Protein AF-A0A3D2FBV5-F1 (afdb_monomer_lite)

Foldseek 3Di:
DVVCQQPPDPPGKQKFACDDPVDDDPPPPDDPPDGIDIDDQARDDDDPPPPDRFDWAFPDWDQPPQKIWTFTQRDNRGTDTHIDGNDD

Sequence (88 aa):
NVFVAQFIGSPKMNLMPCVTDAGYTSLPPTKNGAAQLGIRPEHIGITEVGSGHCNGVVQVSEYLGADFFHYVDCGPLGLLTVRTPGAF

Structure (mmCIF, N/CA/C/O backbone):
data_AF-A0A3D2FBV5-F1
#
_entry.id   AF-A0A3D2FBV5-F1
#
loop_
_atom_site.group_PDB
_atom_site.id
_atom_site.type_symbol
_atom_site.label_atom_id
_atom_site.label_alt_id
_atom_site.label_comp_id
_atom_site.label_asym_id
_atom_site.label_entity_id
_atom_site.label_seq_id
_atom_site.pdbx_PDB_ins_code
_atom_site.Cartn_x
_atom_site.Cartn_y
_atom_site.Cartn_z
_atom_site.occupancy
_atom_site.B_iso_or_equiv
_atom_site.auth_seq_id
_atom_site.auth_comp_id
_atom_site.auth_asym_id
_atom_site.auth_atom_id
_atom_site.pdbx_PDB_model_num
ATOM 1 N N . ASN A 1 1 ? 1.157 12.210 14.954 1.00 87.19 1 ASN A N 1
ATOM 2 C CA . ASN A 1 1 ? -0.284 12.251 14.600 1.00 87.19 1 ASN A CA 1
ATOM 3 C C . ASN A 1 1 ? -0.454 11.667 13.190 1.00 87.19 1 ASN A C 1
ATOM 5 O O . ASN A 1 1 ? 0.553 11.429 12.529 1.00 87.19 1 ASN A O 1
ATOM 9 N N . VAL A 1 2 ? -1.688 11.423 12.734 1.00 92.19 2 VAL A N 1
ATOM 10 C CA . VAL A 1 2 ? -1.971 10.831 11.405 1.00 92.19 2 VAL A CA 1
ATOM 11 C C . VAL A 1 2 ? -1.416 11.675 10.252 1.00 92.19 2 VAL A C 1
ATOM 13 O O . VAL A 1 2 ? -0.920 11.126 9.274 1.00 92.19 2 VAL A O 1
ATOM 16 N N . PHE A 1 3 ? -1.436 13.003 10.390 1.00 94.00 3 PHE A N 1
ATOM 17 C CA . PHE A 1 3 ? -0.881 13.917 9.391 1.00 94.00 3 PHE A CA 1
ATOM 18 C C . PHE A 1 3 ? 0.608 13.649 9.131 1.00 94.00 3 PHE A C 1
ATOM 20 O O . PHE A 1 3 ? 0.994 13.367 8.003 1.00 94.00 3 PHE A O 1
ATOM 27 N N . VAL A 1 4 ? 1.436 13.647 10.182 1.00 95.25 4 VAL A N 1
ATOM 28 C CA . VAL A 1 4 ? 2.882 13.397 10.050 1.00 95.25 4 VAL A CA 1
ATOM 29 C C . VAL A 1 4 ? 3.153 12.000 9.483 1.00 95.25 4 VAL A C 1
ATOM 31 O O . VAL A 1 4 ? 4.048 11.843 8.657 1.00 95.25 4 VAL A O 1
ATOM 34 N N . ALA A 1 5 ? 2.355 11.001 9.876 1.00 93.56 5 ALA A N 1
ATOM 35 C CA . ALA A 1 5 ? 2.489 9.630 9.384 1.00 93.56 5 ALA A CA 1
ATOM 36 C C . ALA A 1 5 ? 2.246 9.507 7.868 1.00 93.56 5 ALA A C 1
ATOM 38 O O . ALA A 1 5 ? 2.949 8.753 7.202 1.00 93.56 5 ALA A O 1
ATOM 39 N N . GLN A 1 6 ? 1.288 10.259 7.318 1.00 93.19 6 GLN A N 1
ATOM 40 C CA . GLN A 1 6 ? 1.005 10.263 5.877 1.00 93.19 6 GLN A CA 1
ATOM 41 C C . GLN A 1 6 ? 1.873 11.241 5.076 1.00 93.19 6 GLN A C 1
ATOM 43 O O . GLN A 1 6 ? 1.920 11.130 3.855 1.00 93.19 6 GLN A O 1
ATOM 48 N N . PHE A 1 7 ? 2.541 12.189 5.737 1.00 95.00 7 PHE A N 1
ATOM 49 C CA . PHE A 1 7 ? 3.350 13.208 5.067 1.00 95.00 7 PHE A CA 1
ATOM 50 C C . PHE A 1 7 ? 4.839 12.838 4.970 1.00 95.00 7 PHE A C 1
ATOM 52 O O . PHE A 1 7 ? 5.501 13.222 4.010 1.00 95.00 7 PHE A O 1
ATOM 59 N N . ILE A 1 8 ? 5.387 12.098 5.946 1.00 92.81 8 ILE A N 1
ATOM 60 C CA . ILE A 1 8 ? 6.823 11.773 6.001 1.00 92.81 8 ILE A CA 1
ATOM 61 C C . ILE A 1 8 ? 7.103 10.329 5.562 1.00 92.81 8 ILE A C 1
ATOM 63 O O . ILE A 1 8 ? 6.849 9.362 6.293 1.00 92.81 8 ILE A O 1
ATOM 67 N N . GLY A 1 9 ? 7.742 10.215 4.398 1.00 90.56 9 GLY A N 1
ATOM 68 C CA . GLY A 1 9 ? 8.116 8.961 3.742 1.00 90.56 9 GLY A CA 1
ATOM 69 C C . GLY A 1 9 ? 7.458 8.844 2.369 1.00 90.56 9 GLY A C 1
ATOM 70 O O . GLY A 1 9 ? 6.311 9.251 2.200 1.00 90.56 9 GLY A O 1
ATOM 71 N N . SER A 1 10 ? 8.200 8.316 1.396 1.00 91.25 10 SER A N 1
ATOM 72 C CA . SER A 1 10 ? 7.701 8.041 0.048 1.00 91.25 10 SER A CA 1
ATOM 73 C C . SER A 1 10 ? 7.954 6.566 -0.285 1.00 91.25 10 SER A C 1
ATOM 75 O O . SER A 1 10 ? 9.122 6.158 -0.261 1.00 91.25 10 SER A O 1
ATOM 77 N N . PRO A 1 11 ? 6.906 5.763 -0.559 1.00 93.88 11 PRO A N 1
ATOM 78 C CA . PRO A 1 11 ? 5.486 6.134 -0.556 1.00 93.88 11 PRO A CA 1
ATOM 79 C C . PRO A 1 11 ? 4.938 6.441 0.852 1.00 93.88 11 PRO A C 1
ATOM 81 O O . PRO A 1 11 ? 5.553 6.106 1.867 1.00 93.88 11 PRO A O 1
ATOM 84 N N . LYS A 1 12 ? 3.767 7.094 0.918 1.00 96.06 12 LYS A N 1
ATOM 85 C CA . LYS A 1 12 ? 3.117 7.436 2.196 1.00 96.06 12 LYS A CA 1
ATOM 86 C C . LYS A 1 12 ? 2.771 6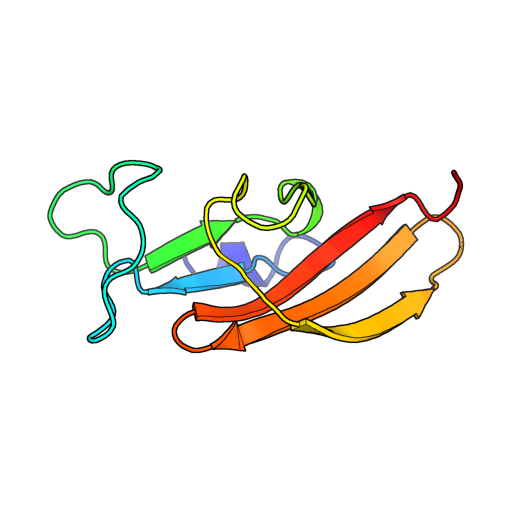.185 3.016 1.00 96.06 12 LYS A C 1
ATOM 88 O O . LYS A 1 12 ? 2.555 5.110 2.462 1.00 96.06 12 LYS A O 1
ATOM 93 N N . MET A 1 13 ? 2.642 6.336 4.336 1.00 97.25 13 MET A N 1
ATOM 94 C CA . MET A 1 13 ? 2.224 5.241 5.221 1.00 97.25 13 MET A CA 1
ATOM 95 C C . MET A 1 13 ? 0.821 4.725 4.868 1.00 97.25 13 MET A C 1
ATOM 97 O O . MET A 1 13 ? -0.109 5.515 4.683 1.00 97.25 13 MET A O 1
ATOM 101 N N . ASN A 1 14 ? 0.661 3.400 4.851 1.00 95.94 14 ASN A N 1
ATOM 102 C CA . ASN A 1 14 ? -0.649 2.766 4.768 1.00 95.94 14 ASN A CA 1
ATOM 103 C C . ASN A 1 14 ? -1.357 2.891 6.114 1.00 95.94 14 ASN A C 1
ATOM 105 O O . ASN A 1 14 ? -0.760 2.584 7.146 1.00 95.94 14 ASN A O 1
ATOM 109 N N . LEU A 1 15 ? -2.625 3.297 6.102 1.00 92.88 15 LEU A N 1
ATOM 110 C CA . LEU A 1 15 ? -3.478 3.347 7.286 1.00 92.88 15 LEU A CA 1
ATOM 111 C C . LEU A 1 15 ? -4.724 2.508 7.035 1.00 92.88 15 LEU A C 1
ATOM 113 O O . LEU A 1 15 ? -5.428 2.740 6.057 1.00 92.88 15 LEU A O 1
ATOM 117 N N . MET A 1 16 ? -4.998 1.570 7.932 1.00 89.75 16 MET A N 1
ATOM 118 C CA . MET A 1 16 ? -6.157 0.680 7.872 1.00 89.75 16 MET A CA 1
ATOM 119 C C . MET A 1 16 ? -6.897 0.690 9.212 1.00 89.75 16 MET A C 1
ATOM 121 O O . MET A 1 16 ? -6.276 0.925 10.254 1.00 89.75 16 MET A O 1
ATOM 125 N N . PRO A 1 17 ? -8.218 0.468 9.220 1.00 83.75 17 PRO A N 1
ATOM 126 C CA . PRO A 1 17 ? -8.963 0.300 10.461 1.00 83.75 17 PRO A CA 1
ATOM 127 C C . PRO A 1 17 ? -8.484 -0.948 11.218 1.00 83.75 17 PRO A C 1
ATOM 129 O O . PRO A 1 17 ? -8.254 -1.994 10.618 1.00 83.75 17 PRO A O 1
ATOM 132 N N . CYS A 1 18 ? -8.353 -0.848 12.543 1.00 80.31 18 CYS A N 1
ATOM 133 C CA . CYS A 1 18 ? -8.018 -2.003 13.392 1.00 80.31 18 CYS A CA 1
ATOM 134 C C . CYS A 1 18 ? -9.172 -3.010 13.521 1.00 80.31 18 CYS A C 1
ATOM 136 O O . CYS A 1 18 ? -8.952 -4.151 13.909 1.00 80.31 18 CYS A O 1
ATOM 138 N N . VAL A 1 19 ? -10.403 -2.563 13.261 1.00 72.81 19 VAL A N 1
ATOM 139 C CA . VAL A 1 19 ? -11.620 -3.371 13.316 1.00 72.81 19 VAL A CA 1
ATOM 140 C C . VAL A 1 19 ? -12.417 -3.089 12.050 1.00 72.81 19 VAL A C 1
ATOM 142 O O . VAL A 1 19 ? -12.698 -1.933 11.738 1.00 72.81 19 VAL A O 1
ATOM 145 N N . THR A 1 20 ? -12.785 -4.142 11.331 1.00 65.69 20 THR A N 1
ATOM 146 C CA . THR A 1 20 ? -13.713 -4.089 10.193 1.00 65.69 20 THR A CA 1
ATOM 147 C C . THR A 1 20 ? -14.852 -5.071 10.438 1.00 65.69 20 THR A C 1
ATOM 149 O O . THR A 1 20 ? -14.654 -6.068 11.133 1.00 65.69 20 THR A O 1
ATOM 152 N N . ASP A 1 21 ? -16.021 -4.835 9.835 1.00 60.53 21 ASP A N 1
ATOM 153 C CA . ASP A 1 21 ? -17.182 -5.744 9.925 1.00 60.53 21 ASP A CA 1
ATOM 154 C C . ASP A 1 21 ? -16.870 -7.162 9.405 1.00 60.53 21 ASP A C 1
ATOM 156 O O . ASP A 1 21 ? -17.540 -8.127 9.761 1.00 60.53 21 ASP A O 1
ATOM 160 N N . ALA A 1 22 ? -15.822 -7.293 8.585 1.00 61.25 22 ALA A N 1
ATOM 161 C CA . ALA A 1 22 ? -15.337 -8.548 8.021 1.00 61.25 22 ALA A CA 1
ATOM 162 C C . ALA A 1 22 ? -14.232 -9.233 8.856 1.00 61.25 22 ALA A C 1
ATOM 164 O O . ALA A 1 22 ? -13.776 -10.306 8.470 1.00 61.25 22 ALA A O 1
ATOM 165 N N . GLY A 1 23 ? -13.818 -8.640 9.985 1.00 58.72 23 GLY A N 1
ATOM 166 C CA . GLY A 1 23 ? -12.915 -9.241 10.968 1.00 58.72 23 GLY A CA 1
ATOM 167 C C . GLY A 1 23 ? -11.462 -9.385 10.511 1.00 58.72 23 GLY A C 1
ATOM 168 O O . GLY A 1 23 ? -11.043 -10.474 10.150 1.00 58.72 23 GLY A O 1
ATOM 169 N N . TYR A 1 24 ? -10.655 -8.324 10.609 1.00 62.16 24 TYR A N 1
ATOM 170 C CA . TYR A 1 24 ? -9.194 -8.398 10.429 1.00 62.16 24 TYR A CA 1
ATOM 171 C C . TYR A 1 24 ? -8.513 -7.349 11.328 1.00 62.16 24 TYR A C 1
ATOM 173 O O . TYR A 1 24 ? -9.027 -6.236 11.403 1.00 62.16 24 TYR A O 1
ATOM 181 N N . THR A 1 25 ? -7.405 -7.610 12.040 1.00 53.56 25 THR A N 1
ATOM 182 C CA . THR A 1 25 ? -6.459 -8.749 12.055 1.00 53.56 25 THR A CA 1
ATOM 183 C C . THR A 1 25 ? -6.183 -9.216 13.500 1.00 53.56 25 THR A C 1
ATOM 185 O O . THR A 1 25 ? -6.123 -8.410 14.424 1.00 53.56 25 THR A O 1
ATOM 188 N N . SER A 1 26 ? -5.964 -10.517 13.730 1.00 50.78 26 SER A N 1
ATOM 189 C CA . SER A 1 26 ? -5.501 -11.038 15.035 1.00 50.78 26 SER A CA 1
ATOM 190 C C . SER A 1 26 ? -4.031 -10.703 15.334 1.00 50.78 26 SER A C 1
ATOM 192 O O . SER A 1 26 ? -3.546 -10.982 16.431 1.00 50.78 26 SER A O 1
ATOM 194 N N . LEU A 1 27 ? -3.315 -10.113 14.368 1.00 55.69 27 LEU A N 1
ATOM 195 C CA . LEU A 1 27 ? -1.889 -9.813 14.436 1.00 55.69 27 LEU A CA 1
ATOM 196 C C . LEU A 1 27 ? -1.547 -8.514 13.669 1.00 55.69 27 LEU A C 1
ATOM 198 O O . LEU A 1 27 ? -2.010 -8.342 12.538 1.00 55.69 27 LEU A O 1
ATOM 202 N N . PRO A 1 28 ? -0.719 -7.620 14.245 1.00 58.03 28 PRO A N 1
ATOM 203 C CA . PRO A 1 28 ? -0.288 -7.626 15.644 1.00 58.03 28 PRO A CA 1
ATOM 204 C C . PRO A 1 28 ? -1.486 -7.373 16.580 1.00 58.03 28 PRO A C 1
ATOM 206 O O . PRO A 1 28 ? -2.415 -6.668 16.189 1.00 58.03 28 PRO A O 1
ATOM 209 N N . PRO A 1 29 ? -1.487 -7.917 17.813 1.00 61.66 29 PRO A N 1
ATOM 210 C CA . PRO A 1 29 ? -2.557 -7.657 18.765 1.00 61.66 29 PRO A CA 1
ATOM 211 C C . PRO A 1 29 ? -2.685 -6.149 18.983 1.00 61.66 29 PRO A C 1
ATOM 213 O O . PRO A 1 29 ? -1.771 -5.484 19.481 1.00 61.66 29 PRO A O 1
ATOM 216 N N . THR A 1 30 ? -3.821 -5.593 18.578 1.00 64.5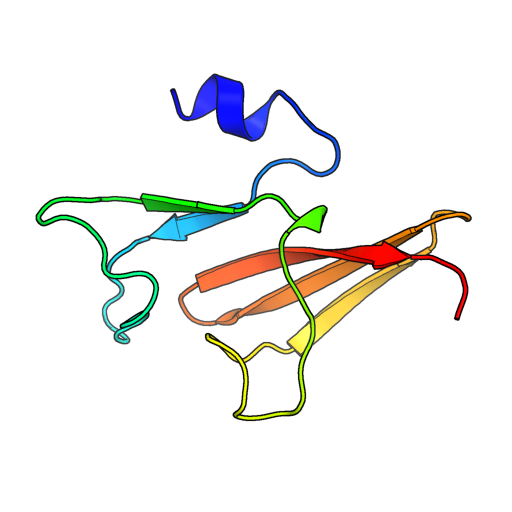0 30 THR A N 1
ATOM 217 C CA . THR A 1 30 ? -4.107 -4.179 18.782 1.00 64.50 30 THR A CA 1
ATOM 218 C C . THR A 1 30 ? -4.409 -3.949 20.255 1.00 64.50 30 THR A C 1
ATOM 220 O O . THR A 1 30 ? -5.155 -4.715 20.866 1.00 64.50 30 THR A O 1
ATOM 223 N N . LYS A 1 31 ? -3.867 -2.880 20.848 1.00 67.19 31 LYS A N 1
ATOM 224 C CA . LYS A 1 31 ? -4.305 -2.462 22.188 1.00 67.19 31 LYS A CA 1
ATOM 225 C C . LYS A 1 31 ? -5.805 -2.151 22.156 1.00 67.19 31 LYS A C 1
ATOM 227 O O . LYS A 1 31 ? -6.287 -1.583 21.176 1.00 67.19 31 LYS A O 1
ATOM 232 N N . ASN A 1 32 ? -6.517 -2.475 23.236 1.00 68.75 32 ASN A N 1
ATOM 233 C CA . ASN A 1 32 ? -7.936 -2.138 23.378 1.00 68.75 32 ASN A CA 1
ATOM 234 C C . ASN A 1 32 ? -8.173 -0.652 23.060 1.00 68.75 32 ASN A C 1
ATOM 236 O O . ASN A 1 32 ? -7.511 0.218 23.625 1.00 68.75 32 ASN A O 1
ATOM 240 N N . GLY A 1 33 ? -9.107 -0.381 22.144 1.00 71.00 33 GLY A N 1
ATOM 241 C CA . GLY A 1 33 ? -9.460 0.974 21.709 1.00 71.00 33 GLY A CA 1
ATOM 242 C C . GLY A 1 33 ? -8.588 1.567 20.594 1.00 71.00 33 GLY A C 1
ATOM 243 O O . GLY A 1 33 ? -8.749 2.743 20.272 1.00 71.00 33 GLY A O 1
ATOM 244 N N . ALA A 1 34 ? -7.672 0.804 19.987 1.00 82.00 34 ALA A N 1
ATOM 245 C CA . ALA A 1 34 ? -6.947 1.269 18.805 1.00 82.00 34 ALA A CA 1
ATOM 246 C C . 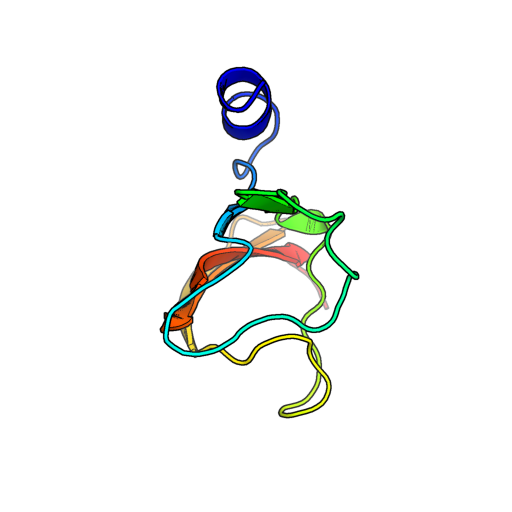ALA A 1 34 ? -7.897 1.408 17.604 1.00 82.00 34 ALA A C 1
ATOM 248 O O . ALA A 1 34 ? -8.562 0.450 17.222 1.00 82.00 34 ALA A O 1
ATOM 249 N N . ALA A 1 35 ? -7.937 2.593 16.993 1.00 83.94 35 ALA A N 1
ATOM 250 C CA . ALA A 1 35 ? -8.811 2.863 15.851 1.00 83.94 35 ALA A CA 1
ATOM 251 C C . ALA A 1 35 ? -8.174 2.494 14.501 1.00 83.94 35 ALA A C 1
ATOM 253 O O . ALA A 1 35 ? -8.863 2.026 13.597 1.00 83.94 35 ALA A O 1
ATOM 254 N N . GLN A 1 36 ? -6.866 2.719 14.352 1.00 87.19 36 GLN A N 1
ATOM 255 C CA . GLN A 1 36 ? -6.154 2.553 13.085 1.00 87.19 36 GLN A CA 1
ATOM 256 C C . GLN A 1 36 ? -4.777 1.922 13.288 1.00 87.19 36 GLN A C 1
ATOM 258 O O . GLN A 1 36 ? -4.055 2.270 14.226 1.00 87.19 36 GLN A O 1
ATOM 263 N N . LEU A 1 37 ? -4.409 1.042 12.363 1.00 88.62 37 LEU A N 1
ATOM 264 C CA . LEU A 1 37 ? -3.082 0.466 12.222 1.00 88.62 37 LEU A CA 1
ATOM 265 C C . LEU A 1 37 ? -2.355 1.186 11.085 1.00 88.62 37 LEU A C 1
ATOM 267 O O . LEU A 1 37 ? -2.918 1.398 10.011 1.00 88.62 37 LEU A O 1
ATOM 271 N N . GLY A 1 38 ? -1.102 1.563 11.336 1.00 92.06 38 GLY A N 1
ATOM 272 C CA . GLY A 1 38 ? -0.234 2.178 10.341 1.00 92.06 38 GLY A CA 1
ATOM 273 C C . GLY A 1 38 ? 0.989 1.324 10.051 1.00 92.06 38 GLY A C 1
ATOM 274 O O . GLY A 1 38 ? 1.670 0.900 10.984 1.00 92.06 38 GLY A O 1
ATOM 275 N N . ILE A 1 39 ? 1.290 1.100 8.772 1.00 93.88 39 ILE A N 1
ATOM 276 C CA . ILE A 1 39 ? 2.483 0.370 8.332 1.00 93.88 39 ILE A CA 1
ATOM 277 C C . ILE A 1 39 ? 3.106 1.048 7.111 1.00 93.88 39 ILE A C 1
ATOM 279 O O . ILE A 1 39 ? 2.413 1.483 6.187 1.00 93.88 39 ILE A O 1
ATOM 283 N N . ARG A 1 40 ? 4.434 1.192 7.124 1.00 96.81 40 ARG A N 1
ATOM 284 C CA . ARG A 1 40 ? 5.173 1.763 5.994 1.00 96.81 40 ARG A CA 1
ATOM 285 C C . ARG A 1 40 ? 5.224 0.757 4.834 1.00 96.81 40 ARG A C 1
ATOM 287 O O . ARG A 1 40 ? 5.378 -0.430 5.122 1.00 96.81 40 ARG A O 1
ATOM 294 N N . PRO A 1 41 ? 5.119 1.192 3.566 1.00 97.00 41 PRO A N 1
ATOM 295 C CA . PRO A 1 41 ? 5.184 0.299 2.404 1.00 97.00 41 PRO A CA 1
ATOM 296 C C . PRO A 1 41 ? 6.412 -0.619 2.385 1.00 97.00 41 PRO A C 1
ATOM 298 O O . PRO A 1 41 ? 6.290 -1.793 2.054 1.00 97.00 41 PRO A O 1
ATOM 301 N N . GLU A 1 42 ? 7.574 -0.103 2.787 1.00 96.38 42 GLU A N 1
ATOM 302 C CA . GLU A 1 42 ? 8.850 -0.825 2.875 1.00 96.38 42 GLU A CA 1
ATOM 303 C C . GLU A 1 42 ? 8.925 -1.843 4.026 1.00 96.38 42 GLU A C 1
ATOM 305 O O . GLU A 1 42 ? 9.872 -2.619 4.103 1.00 96.38 42 GLU A O 1
ATOM 310 N N . HIS A 1 43 ? 7.950 -1.844 4.938 1.00 95.50 43 HIS A N 1
ATOM 311 C CA . HIS A 1 43 ? 7.864 -2.796 6.049 1.00 95.50 43 HIS A CA 1
ATOM 312 C C . HIS A 1 43 ? 6.834 -3.908 5.797 1.00 95.50 43 HIS A C 1
ATOM 314 O O . HIS A 1 43 ? 6.556 -4.698 6.700 1.00 95.50 43 HIS A O 1
ATOM 320 N N . ILE A 1 44 ? 6.248 -3.971 4.598 1.00 94.44 44 ILE A N 1
ATOM 321 C CA . ILE A 1 44 ? 5.323 -5.035 4.204 1.00 94.44 44 ILE A CA 1
ATOM 322 C C . ILE A 1 44 ? 6.096 -6.079 3.398 1.00 94.44 44 ILE A C 1
ATOM 324 O O . ILE A 1 44 ? 6.654 -5.773 2.349 1.00 94.44 44 ILE A O 1
ATOM 328 N N . GLY A 1 45 ? 6.102 -7.320 3.883 1.00 93.06 45 GLY A N 1
ATOM 329 C CA . GLY A 1 45 ? 6.614 -8.467 3.137 1.00 93.06 45 GLY A CA 1
ATOM 330 C C . GLY A 1 45 ? 5.520 -9.120 2.294 1.00 93.06 45 GLY A C 1
ATOM 331 O O . GLY A 1 45 ? 4.382 -9.244 2.747 1.00 93.06 45 GLY A O 1
ATOM 332 N N . ILE A 1 46 ? 5.877 -9.568 1.091 1.00 91.19 46 ILE A N 1
ATOM 333 C CA . ILE A 1 46 ? 5.037 -10.446 0.269 1.00 91.19 46 ILE A CA 1
ATOM 334 C C . ILE A 1 46 ? 5.413 -11.887 0.604 1.00 91.19 46 ILE A C 1
ATOM 336 O O . ILE A 1 46 ? 6.594 -12.233 0.629 1.00 91.19 46 ILE A O 1
ATOM 340 N N . THR A 1 47 ? 4.414 -12.718 0.878 1.00 91.12 47 THR A N 1
ATOM 341 C CA . THR A 1 47 ? 4.601 -14.121 1.253 1.00 91.12 47 THR A CA 1
ATOM 342 C C 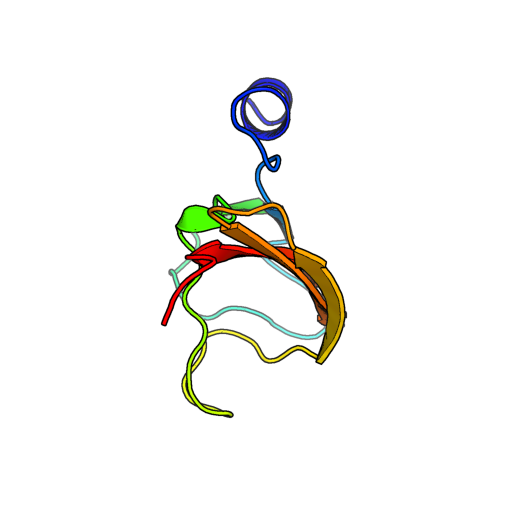. THR A 1 47 ? 3.735 -15.029 0.382 1.00 91.12 47 THR A C 1
ATOM 344 O O . THR A 1 47 ? 2.933 -14.558 -0.428 1.00 91.12 47 THR A O 1
ATOM 347 N N . GLU A 1 48 ? 3.897 -16.343 0.526 1.00 88.44 48 GLU A N 1
ATOM 348 C CA . GLU A 1 48 ? 3.046 -17.316 -0.159 1.00 88.44 48 GLU A CA 1
ATOM 349 C C . GLU A 1 48 ? 1.578 -17.181 0.272 1.00 88.44 48 GLU A C 1
ATOM 351 O O . GLU A 1 48 ? 1.273 -16.798 1.409 1.00 88.44 48 GLU A O 1
ATOM 356 N N . VAL A 1 49 ? 0.658 -17.537 -0.625 1.00 82.12 49 VAL A N 1
ATOM 357 C CA . VAL A 1 49 ? -0.788 -17.467 -0.371 1.00 82.12 49 VAL A CA 1
ATOM 358 C C . VAL A 1 49 ? -1.144 -18.233 0.908 1.00 82.12 49 VAL A C 1
ATOM 360 O O . VAL A 1 49 ? -0.796 -19.400 1.063 1.00 82.12 49 VAL A O 1
ATOM 363 N N . GLY A 1 50 ? -1.849 -17.569 1.828 1.00 82.19 50 GLY A N 1
ATOM 364 C CA . GLY A 1 50 ? -2.271 -18.149 3.109 1.00 82.19 50 GLY A CA 1
ATOM 365 C C . GLY A 1 50 ? -1.256 -18.050 4.255 1.00 82.19 50 GLY A C 1
ATOM 366 O O . GLY A 1 50 ? -1.618 -18.359 5.386 1.00 82.19 50 GLY A O 1
ATOM 367 N N . SER A 1 51 ? -0.025 -17.586 4.006 1.00 86.81 51 SER A N 1
ATOM 368 C CA . SER A 1 51 ? 0.996 -17.387 5.056 1.00 86.81 51 SER A CA 1
ATOM 369 C C . SER A 1 51 ? 1.079 -15.948 5.590 1.00 86.81 51 SER A C 1
ATOM 371 O O . SER A 1 51 ? 1.734 -15.698 6.600 1.00 86.81 51 SER A O 1
ATOM 373 N N . GLY A 1 52 ? 0.434 -14.994 4.910 1.00 87.38 52 GLY A N 1
ATOM 374 C CA . GLY A 1 52 ? 0.425 -13.578 5.282 1.00 87.38 52 GLY A CA 1
ATOM 375 C C . GLY A 1 52 ? -0.676 -13.209 6.283 1.00 87.38 52 GLY A C 1
ATOM 376 O O . GLY A 1 52 ? -1.608 -13.969 6.531 1.0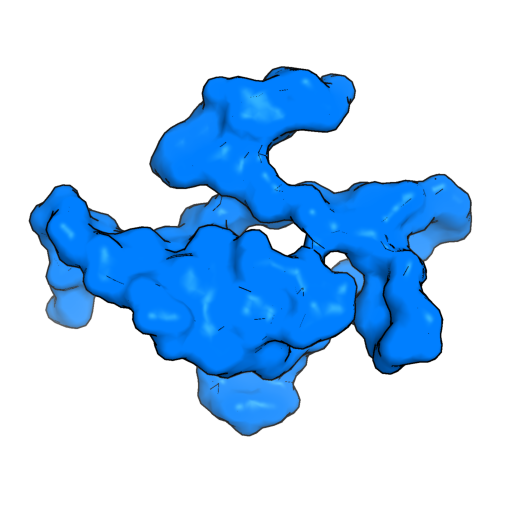0 87.38 52 GLY A O 1
ATOM 377 N N . HIS A 1 53 ? -0.604 -11.992 6.832 1.00 86.62 53 HIS A N 1
ATOM 378 C CA . HIS A 1 53 ? -1.636 -11.452 7.734 1.00 86.62 53 HIS A CA 1
ATOM 379 C C . HIS A 1 53 ? -2.947 -11.085 7.019 1.00 86.62 53 HIS A C 1
ATOM 381 O O . HIS A 1 53 ? -3.996 -10.982 7.653 1.00 86.62 53 HIS A O 1
ATOM 387 N N . CYS A 1 54 ? -2.880 -10.845 5.710 1.00 86.62 54 CYS A N 1
ATOM 388 C CA . CYS A 1 54 ? -4.028 -10.610 4.845 1.00 86.62 54 CYS A CA 1
ATOM 389 C C . CYS A 1 54 ? -3.691 -11.058 3.420 1.00 86.62 54 CYS A C 1
ATOM 391 O O . CYS A 1 54 ? -2.518 -11.131 3.048 1.00 86.62 54 CYS A O 1
ATOM 393 N N . ASN A 1 55 ? -4.725 -11.350 2.635 1.00 88.62 55 ASN A N 1
ATOM 394 C CA . ASN A 1 55 ? -4.595 -11.618 1.207 1.00 88.62 55 ASN A CA 1
ATOM 395 C C . ASN A 1 55 ? -5.010 -10.372 0.419 1.00 88.62 55 ASN A C 1
ATOM 397 O O . ASN A 1 55 ? -5.841 -9.587 0.878 1.00 88.62 55 ASN A O 1
ATOM 401 N N . GLY A 1 56 ? -4.463 -10.218 -0.780 1.00 90.25 56 GLY A N 1
ATOM 402 C CA . GLY A 1 56 ? -4.860 -9.156 -1.690 1.00 90.25 56 GLY A CA 1
ATOM 403 C C . GLY A 1 56 ? -4.466 -9.456 -3.128 1.00 90.25 56 GLY A C 1
ATOM 404 O O . GLY A 1 56 ? -3.693 -10.379 -3.394 1.00 90.25 56 GLY A O 1
ATOM 405 N N . VAL A 1 57 ? -5.021 -8.681 -4.054 1.00 93.81 57 VAL A N 1
ATOM 406 C CA . VAL A 1 57 ? -4.759 -8.793 -5.492 1.00 93.81 57 VAL A CA 1
ATOM 407 C C . VAL A 1 57 ? -4.028 -7.543 -5.957 1.00 93.81 57 VAL A C 1
ATOM 409 O O . VAL A 1 57 ? -4.470 -6.423 -5.709 1.00 93.81 57 VAL A O 1
ATOM 412 N N . VAL A 1 58 ? -2.899 -7.723 -6.641 1.00 95.75 58 VAL A N 1
ATOM 413 C CA . VAL A 1 58 ? -2.155 -6.605 -7.232 1.00 95.75 58 VAL A CA 1
ATOM 414 C C . VAL A 1 58 ? -2.993 -5.990 -8.354 1.00 95.75 58 VAL A C 1
ATOM 416 O O . VAL A 1 58 ? -3.309 -6.667 -9.330 1.00 95.75 58 VAL A O 1
ATOM 419 N N . GLN A 1 59 ? -3.334 -4.709 -8.225 1.00 97.25 59 GLN A N 1
ATOM 420 C CA . GLN A 1 59 ? -4.016 -3.945 -9.271 1.00 97.25 59 GLN A CA 1
ATOM 421 C C . GLN A 1 59 ? -3.017 -3.322 -10.246 1.00 97.25 59 GLN A C 1
ATOM 423 O O . GLN A 1 59 ? -3.196 -3.399 -11.459 1.00 97.25 59 GLN A O 1
ATOM 428 N N . VAL A 1 60 ? -1.957 -2.709 -9.714 1.00 97.00 60 VAL A N 1
ATOM 429 C CA . VAL A 1 60 ? -0.916 -2.031 -10.496 1.00 97.00 60 VAL A CA 1
ATOM 430 C C . VAL A 1 60 ? 0.442 -2.283 -9.854 1.00 97.00 60 VAL A C 1
ATOM 432 O O . VAL A 1 60 ? 0.561 -2.330 -8.631 1.00 97.00 60 VAL A O 1
ATOM 435 N N . SER A 1 61 ? 1.469 -2.444 -10.686 1.00 96.56 61 SER A N 1
ATOM 436 C CA . SER A 1 61 ? 2.869 -2.418 -10.264 1.00 96.56 61 SER A CA 1
ATOM 437 C C . SER A 1 61 ? 3.611 -1.358 -11.061 1.00 96.56 61 SER A C 1
ATOM 439 O O . SER A 1 61 ? 3.661 -1.428 -12.288 1.00 96.56 61 SER A O 1
ATOM 441 N N . GLU A 1 62 ? 4.180 -0.383 -10.366 1.00 96.50 62 GLU A N 1
ATOM 442 C CA . GLU A 1 62 ? 4.986 0.677 -10.961 1.00 96.50 62 GLU A CA 1
ATOM 443 C C . GLU A 1 62 ? 6.463 0.366 -10.755 1.00 96.50 62 GLU A C 1
ATOM 445 O O . GLU A 1 62 ? 6.908 0.168 -9.625 1.00 96.50 62 GLU A O 1
ATOM 450 N N . TYR A 1 63 ? 7.224 0.325 -11.847 1.00 95.44 63 TYR A N 1
ATOM 451 C CA . TYR A 1 63 ? 8.674 0.181 -11.804 1.00 95.44 63 TYR A CA 1
ATOM 452 C C . TYR A 1 63 ? 9.337 1.555 -11.750 1.00 95.44 63 TYR A C 1
ATOM 454 O O . TYR A 1 63 ? 9.138 2.381 -12.640 1.00 95.44 63 TYR A O 1
ATOM 462 N N . LEU A 1 64 ? 10.160 1.780 -10.729 1.00 94.44 64 LEU A N 1
ATOM 463 C CA . LEU A 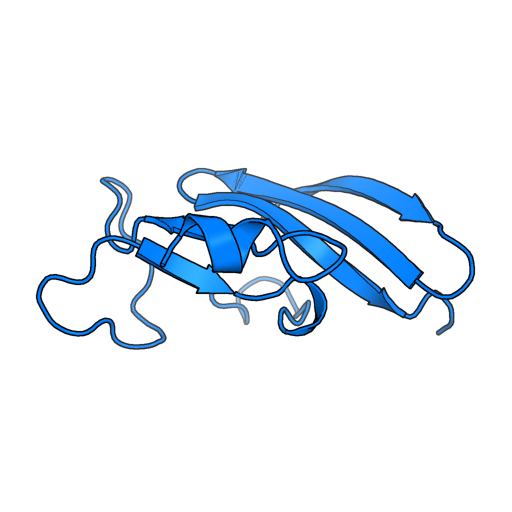1 64 ? 10.834 3.053 -10.466 1.00 94.44 64 LEU A CA 1
ATOM 464 C C . LEU A 1 64 ? 12.364 2.904 -10.488 1.00 94.44 64 LEU A C 1
ATOM 466 O O . LEU A 1 64 ? 13.092 3.655 -9.838 1.00 94.44 64 LEU A O 1
ATOM 470 N N . GLY A 1 65 ? 12.871 1.917 -11.230 1.00 93.19 65 GLY A N 1
ATOM 471 C CA . GLY A 1 65 ? 14.300 1.632 -11.334 1.00 93.19 65 GLY A CA 1
ATOM 472 C C . GLY A 1 65 ? 14.791 0.754 -10.185 1.00 93.19 65 GLY A C 1
ATOM 473 O O . GLY A 1 65 ? 14.924 -0.457 -10.335 1.00 93.19 65 GLY A O 1
ATOM 474 N N . ALA A 1 66 ? 15.067 1.364 -9.032 1.00 93.25 66 ALA A N 1
ATOM 475 C CA . ALA A 1 66 ? 15.574 0.642 -7.860 1.00 93.25 66 ALA A CA 1
ATOM 476 C C . ALA A 1 66 ? 14.473 -0.059 -7.052 1.00 93.25 66 ALA A C 1
ATOM 478 O O . ALA A 1 66 ? 14.779 -0.908 -6.220 1.00 93.25 66 ALA A O 1
ATOM 479 N N . ASP A 1 67 ? 13.210 0.284 -7.299 1.00 95.19 67 ASP A N 1
ATOM 480 C CA . ASP A 1 67 ? 12.058 -0.163 -6.524 1.00 95.19 67 ASP A CA 1
ATOM 481 C C . ASP A 1 67 ? 10.869 -0.504 -7.429 1.00 95.19 67 ASP A C 1
ATOM 483 O O . ASP A 1 67 ? 10.719 0.058 -8.519 1.00 95.19 67 ASP A O 1
ATOM 487 N N . PHE A 1 68 ? 9.986 -1.364 -6.925 1.00 96.06 68 PHE A N 1
ATOM 488 C CA . PHE A 1 68 ? 8.610 -1.500 -7.385 1.00 96.06 68 PHE A CA 1
ATOM 489 C C . PHE A 1 68 ? 7.638 -1.007 -6.321 1.00 96.06 68 PHE A C 1
ATOM 491 O O . PHE A 1 68 ? 7.768 -1.352 -5.142 1.00 96.06 68 PHE A O 1
ATOM 498 N N . PHE A 1 69 ? 6.624 -0.254 -6.747 1.00 96.56 69 PHE A N 1
ATOM 499 C CA . PHE A 1 69 ? 5.450 0.040 -5.930 1.00 96.56 69 PHE A CA 1
ATOM 500 C C . PHE A 1 69 ? 4.278 -0.802 -6.421 1.00 96.56 69 PHE A C 1
ATOM 502 O O . PHE A 1 69 ? 3.824 -0.659 -7.555 1.00 96.56 69 PHE A O 1
ATOM 509 N N . HIS A 1 70 ? 3.782 -1.684 -5.561 1.00 96.94 70 HIS A N 1
ATOM 510 C CA . HIS A 1 70 ? 2.608 -2.502 -5.829 1.00 96.94 70 HIS A CA 1
ATOM 511 C C . HIS A 1 70 ? 1.403 -1.902 -5.116 1.00 96.94 70 HIS A C 1
ATOM 513 O O . HIS A 1 70 ? 1.412 -1.751 -3.894 1.00 96.94 70 HIS A O 1
ATOM 519 N N . TYR A 1 71 ? 0.355 -1.604 -5.872 1.00 97.25 71 TYR A N 1
ATOM 520 C CA . TYR A 1 71 ? -0.949 -1.228 -5.343 1.00 97.25 71 TYR A CA 1
ATOM 521 C C . TYR A 1 71 ? -1.799 -2.491 -5.246 1.00 97.25 71 TYR A C 1
ATOM 523 O O . TYR A 1 71 ? -2.166 -3.080 -6.264 1.00 97.25 71 TYR A O 1
ATOM 531 N N . VAL A 1 72 ? -2.056 -2.939 -4.021 1.00 96.19 72 VAL A N 1
ATOM 532 C CA . VAL A 1 72 ? -2.676 -4.228 -3.709 1.00 96.19 72 VAL A CA 1
ATOM 533 C C . VAL A 1 72 ? -4.043 -3.990 -3.085 1.00 96.19 72 VAL A C 1
ATOM 535 O O . VAL A 1 72 ? -4.153 -3.344 -2.045 1.00 96.19 72 VAL A O 1
ATOM 538 N N . ASP A 1 73 ? -5.088 -4.503 -3.722 1.00 94.69 73 ASP A N 1
ATOM 539 C CA . ASP A 1 73 ? -6.442 -4.485 -3.180 1.00 94.69 73 ASP A CA 1
ATOM 540 C C . ASP A 1 73 ? -6.594 -5.602 -2.146 1.00 94.69 73 ASP A C 1
ATOM 542 O O . ASP A 1 73 ? -6.565 -6.789 -2.485 1.00 94.69 73 ASP A O 1
ATOM 546 N N . CYS A 1 74 ? -6.731 -5.211 -0.880 1.00 91.31 74 CYS A N 1
ATOM 547 C CA . CYS A 1 74 ? -6.893 -6.104 0.263 1.00 91.31 74 CYS A CA 1
ATOM 548 C C . CYS A 1 74 ? -8.346 -6.129 0.775 1.00 91.31 74 CYS A C 1
ATOM 550 O O . CYS A 1 74 ? -8.592 -6.412 1.953 1.00 91.31 74 CYS A O 1
ATOM 552 N N . GLY A 1 75 ? -9.320 -5.803 -0.084 1.00 89.62 75 GLY A N 1
ATOM 553 C CA . GLY A 1 75 ? -10.746 -5.860 0.226 1.00 89.62 75 GLY A CA 1
ATOM 554 C C . GLY A 1 75 ? -11.116 -4.941 1.400 1.00 89.62 75 GLY A C 1
ATOM 555 O O . GLY A 1 75 ? -10.955 -3.726 1.282 1.00 89.62 75 GLY A O 1
ATOM 556 N N . PRO A 1 76 ? -11.586 -5.468 2.550 1.00 85.94 76 PRO A N 1
ATOM 557 C CA . PRO A 1 76 ? -11.959 -4.650 3.710 1.00 85.94 76 PRO A CA 1
ATOM 558 C C . PRO A 1 76 ? -10.845 -3.749 4.271 1.00 85.94 76 PRO A C 1
ATOM 560 O O . PRO A 1 76 ? -11.147 -2.755 4.928 1.00 85.94 76 PRO A O 1
ATOM 563 N N . LEU A 1 77 ? -9.568 -4.076 4.030 1.00 86.88 77 LEU A N 1
ATOM 564 C CA . LEU A 1 77 ? -8.431 -3.236 4.438 1.00 86.88 77 LEU A CA 1
ATOM 565 C C . LEU A 1 77 ? -8.169 -2.069 3.470 1.00 86.88 77 LEU A C 1
ATOM 567 O O . LEU A 1 77 ? -7.411 -1.157 3.801 1.00 86.88 77 LEU A O 1
ATOM 571 N N . GLY A 1 78 ? -8.811 -2.083 2.301 1.00 90.19 78 GLY A N 1
ATOM 572 C CA . GLY A 1 78 ? -8.622 -1.113 1.233 1.00 90.19 78 GLY A CA 1
ATOM 573 C C . GLY A 1 78 ? -7.385 -1.387 0.377 1.00 90.19 78 GLY A C 1
ATOM 574 O O . GLY A 1 78 ? -6.816 -2.479 0.381 1.00 90.19 78 GLY A O 1
ATOM 575 N N . LEU A 1 79 ? -6.986 -0.365 -0.380 1.00 94.62 79 LEU A N 1
ATOM 576 C CA . LEU A 1 79 ? -5.829 -0.407 -1.267 1.00 94.62 79 LEU A CA 1
ATOM 577 C C . LEU A 1 79 ? -4.544 -0.113 -0.481 1.00 94.62 79 LEU A C 1
ATOM 579 O O . LEU A 1 79 ? -4.359 1.002 0.015 1.00 94.62 79 LEU A O 1
ATOM 583 N N . LEU A 1 80 ? -3.649 -1.094 -0.398 1.00 95.25 80 LEU A N 1
ATOM 584 C CA . LEU A 1 80 ? -2.350 -0.970 0.257 1.00 95.25 80 LEU A CA 1
ATOM 585 C C . LEU A 1 80 ? -1.239 -0.780 -0.774 1.00 95.25 80 LEU A C 1
ATOM 587 O O . LEU A 1 80 ? -1.234 -1.402 -1.831 1.00 95.25 80 LEU A O 1
ATOM 591 N N . THR A 1 81 ? -0.269 0.071 -0.454 1.00 97.62 81 THR A N 1
ATOM 592 C CA . THR A 1 81 ? 0.967 0.215 -1.231 1.00 97.62 81 THR A CA 1
ATOM 593 C C . THR A 1 81 ? 2.070 -0.620 -0.592 1.00 97.62 81 THR A C 1
ATOM 595 O O . THR A 1 81 ? 2.377 -0.432 0.587 1.00 97.62 81 THR A O 1
ATOM 598 N N . VAL A 1 82 ? 2.687 -1.511 -1.362 1.00 97.19 82 VAL A N 1
ATOM 599 C CA . VAL A 1 82 ? 3.824 -2.343 -0.945 1.00 97.19 82 VAL A CA 1
ATOM 600 C C . VAL A 1 82 ? 5.043 -1.952 -1.767 1.00 97.19 82 VAL A C 1
ATOM 602 O O . VAL A 1 82 ? 4.940 -1.815 -2.985 1.00 97.19 82 VAL A O 1
ATOM 605 N N . ARG A 1 83 ? 6.195 -1.774 -1.113 1.00 96.81 83 ARG A N 1
ATOM 606 C CA . ARG A 1 83 ? 7.459 -1.472 -1.792 1.00 96.81 83 ARG A CA 1
ATOM 607 C C . ARG A 1 83 ? 8.365 -2.698 -1.774 1.00 96.81 83 ARG A C 1
ATOM 609 O O . ARG A 1 83 ? 8.639 -3.228 -0.701 1.00 96.81 83 ARG A O 1
ATOM 616 N N . THR A 1 84 ? 8.866 -3.100 -2.937 1.00 95.62 84 THR A N 1
ATOM 617 C CA . THR A 1 84 ? 9.877 -4.161 -3.071 1.00 95.62 84 THR A CA 1
ATOM 618 C C . THR A 1 84 ? 11.083 -3.664 -3.876 1.00 95.62 84 THR A C 1
ATOM 620 O O . THR A 1 84 ? 10.951 -2.691 -4.625 1.00 95.62 84 THR A O 1
ATOM 623 N N . PRO A 1 85 ? 12.271 -4.278 -3.728 1.00 93.50 85 PRO A N 1
ATOM 624 C CA . PRO A 1 85 ? 13.423 -3.957 -4.568 1.00 93.50 85 PRO A CA 1
ATOM 625 C C . PRO A 1 85 ? 13.156 -4.231 -6.057 1.00 93.50 85 PRO A C 1
ATOM 627 O O . PRO A 1 85 ? 12.526 -5.219 -6.422 1.00 93.50 85 PRO A O 1
ATOM 630 N N . GLY A 1 86 ? 13.679 -3.362 -6.921 1.00 84.81 86 GLY A N 1
ATOM 631 C CA . GLY A 1 86 ? 13.550 -3.414 -8.382 1.00 84.81 86 GLY A CA 1
ATOM 632 C C . GLY A 1 86 ? 14.425 -4.457 -9.082 1.00 84.81 86 GLY A C 1
ATOM 633 O O . GLY A 1 86 ? 14.310 -4.633 -10.294 1.00 84.81 86 GLY A O 1
ATOM 634 N N . ALA A 1 87 ? 15.303 -5.132 -8.340 1.00 74.50 87 ALA A N 1
ATOM 635 C CA . ALA A 1 87 ? 16.193 -6.175 -8.832 1.00 74.50 87 ALA A CA 1
ATOM 636 C C . ALA A 1 87 ? 16.042 -7.432 -7.964 1.00 74.50 87 ALA A C 1
ATOM 638 O O . ALA A 1 87 ? 15.992 -7.325 -6.737 1.00 74.50 87 ALA A O 1
ATOM 639 N N . PHE A 1 88 ? 15.949 -8.587 -8.627 1.00 56.75 88 PHE A N 1
ATOM 640 C CA . PHE A 1 88 ? 15.940 -9.917 -8.015 1.00 56.75 88 PHE A CA 1
ATOM 641 C C . PHE A 1 88 ? 17.360 -10.390 -7.699 1.00 56.75 88 PHE A C 1
ATOM 643 O O . PHE A 1 88 ? 18.264 -10.101 -8.520 1.00 56.75 88 PHE A O 1
#

Radius of gyration: 13.51 Å; chains: 1; bounding box: 33×32×35 Å

pLDDT: mean 86.43, std 12.69, range [50.78, 97.62]

Secondary structure (DSSP, 8-state):
-HHHHHHSSSSPPEEEES--TT---SSS-PPTT--EEEE-GGGPPP-STTTSSS--EEEEEEE-SSEEEEEEE-GGG-EEEEEEES--